Protein AF-A0A4Z0NPC7-F1 (afdb_monomer)

Mean predicted aligned error: 9.94 Å

Radius of gyration: 19.17 Å; Cα contacts (8 Å, |Δi|>4): 722; chains: 1; bounding box: 45×28×61 Å

Organism: NCBI:txid1141884

Solvent-accessible surface area (backbone atoms only — not comparable to full-atom values): 5154 Å² total; per-residue (Å²): 119,69,70,64,55,51,52,52,49,54,50,50,54,52,50,65,70,60,50,50,61,66,74,42,64,29,72,27,58,78,53,28,55,12,30,38,36,62,47,20,3,31,14,10,53,54,2,29,13,4,46,15,51,36,17,2,34,12,13,50,52,3,31,15,5,33,24,52,36,16,2,33,17,11,53,55,3,29,17,2,36,23,53,43,9,3,36,15,12,46,55,4,30,12,2,33,12,48,55,10,6,33,15,11,49,54,2,28,16,6,52,13,80,29,43,22,2,33,15,10,50,52,3,30,16,4,39,10,56,67,20,10,46,31,14,69,89,26,50,67,21,53,67,101

Structure (mmCIF, N/CA/C/O backbone):
data_AF-A0A4Z0NPC7-F1
#
_entry.id   AF-A0A4Z0NPC7-F1
#
loop_
_atom_site.group_PDB
_atom_site.id
_atom_site.type_symbol
_atom_site.label_atom_id
_atom_site.label_alt_id
_atom_site.label_comp_id
_atom_site.label_asym_id
_atom_site.label_entity_id
_atom_site.label_seq_id
_atom_site.pdbx_PDB_ins_code
_atom_site.Cartn_x
_atom_site.Cartn_y
_atom_site.Cartn_z
_atom_site.occupancy
_atom_site.B_iso_or_equiv
_atom_site.auth_seq_id
_atom_site.auth_comp_id
_atom_site.auth_asym_id
_atom_site.auth_atom_id
_atom_site.pdbx_PDB_model_num
ATOM 1 N N . MET A 1 1 ? -38.397 5.501 44.705 1.00 58.38 1 MET A N 1
ATOM 2 C CA . MET A 1 1 ? -38.354 5.822 43.257 1.00 58.38 1 MET A CA 1
ATOM 3 C C . MET A 1 1 ? -36.934 5.959 42.688 1.00 58.38 1 MET A C 1
ATOM 5 O O . MET A 1 1 ? -36.754 5.625 41.529 1.00 58.38 1 MET A O 1
ATOM 9 N N . LEU A 1 2 ? -35.914 6.311 43.487 1.00 58.34 2 LEU A N 1
ATOM 10 C CA . LEU A 1 2 ? -34.525 6.545 43.037 1.00 58.34 2 LEU A CA 1
ATOM 11 C C . LEU A 1 2 ? -33.820 5.365 42.323 1.00 58.34 2 LEU A C 1
ATOM 13 O O . LEU A 1 2 ? -33.052 5.569 41.389 1.00 58.34 2 LEU A O 1
ATOM 17 N N . LYS A 1 3 ? -34.087 4.117 42.739 1.00 56.38 3 LYS A N 1
ATOM 18 C CA . LYS A 1 3 ? -33.385 2.924 42.219 1.00 56.38 3 LYS A CA 1
ATOM 19 C C . LYS A 1 3 ? -33.689 2.637 40.742 1.00 56.38 3 LYS A C 1
ATOM 21 O O . LYS A 1 3 ? -32.810 2.188 40.020 1.00 56.38 3 LYS A O 1
ATOM 26 N N . LYS A 1 4 ? -34.913 2.928 40.282 1.00 55.56 4 LYS A N 1
ATOM 27 C CA . LYS A 1 4 ? -35.324 2.718 38.881 1.00 55.56 4 LYS A CA 1
ATOM 28 C C . LYS A 1 4 ? -34.661 3.734 37.946 1.00 55.56 4 LYS A C 1
ATOM 30 O O . LYS A 1 4 ? -34.231 3.372 36.858 1.00 55.56 4 LYS A O 1
ATOM 35 N N . THR A 1 5 ? -34.509 4.975 38.408 1.00 64.94 5 THR A N 1
ATOM 36 C CA . THR A 1 5 ? -33.818 6.043 37.676 1.00 64.94 5 THR A CA 1
ATOM 37 C C . THR A 1 5 ? -32.326 5.755 37.548 1.00 64.94 5 THR A C 1
ATOM 39 O O . THR A 1 5 ? -31.756 5.928 36.478 1.00 64.94 5 THR A O 1
ATOM 42 N N . LEU A 1 6 ? -31.700 5.244 38.612 1.00 64.19 6 LEU A N 1
ATOM 43 C CA . LEU A 1 6 ? -30.277 4.907 38.601 1.00 64.19 6 LEU A CA 1
ATOM 44 C C . LEU A 1 6 ? -29.966 3.763 37.620 1.00 64.19 6 LEU A C 1
ATOM 46 O O . LEU A 1 6 ? -28.997 3.845 36.876 1.00 64.19 6 LEU A O 1
ATOM 50 N N . VAL A 1 7 ? -30.830 2.743 37.549 1.00 68.00 7 VAL A N 1
ATOM 51 C CA . VAL A 1 7 ? -30.702 1.649 36.567 1.00 68.00 7 VAL A CA 1
ATOM 52 C C . VAL A 1 7 ? -30.888 2.156 35.135 1.00 68.00 7 VAL A C 1
ATOM 54 O O . VAL A 1 7 ? -30.126 1.765 34.258 1.00 68.00 7 VAL A O 1
ATOM 57 N N . ALA A 1 8 ? -31.839 3.062 34.894 1.00 61.03 8 ALA A N 1
ATOM 58 C CA . ALA A 1 8 ? -32.041 3.652 33.570 1.00 61.03 8 ALA A CA 1
ATOM 59 C C . ALA A 1 8 ? -30.838 4.497 33.113 1.00 61.03 8 ALA A C 1
ATOM 61 O O . ALA A 1 8 ? -30.447 4.425 31.952 1.00 61.03 8 ALA A O 1
ATOM 62 N N . ILE A 1 9 ? -30.212 5.251 34.023 1.00 60.34 9 ILE A N 1
ATOM 63 C CA . ILE A 1 9 ? -29.017 6.053 33.720 1.00 60.34 9 ILE A CA 1
ATOM 64 C C . ILE A 1 9 ? -27.810 5.150 33.452 1.00 60.34 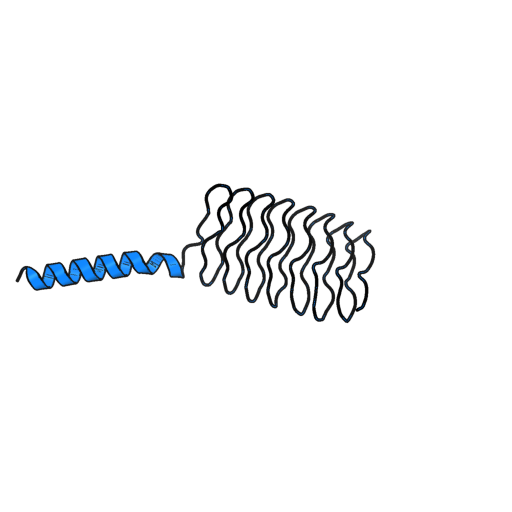9 ILE A C 1
ATOM 66 O O . ILE A 1 9 ? -27.110 5.350 32.464 1.00 60.34 9 ILE A O 1
ATOM 70 N N . VAL A 1 10 ? -27.584 4.127 34.280 1.00 62.81 10 VAL A N 1
ATOM 71 C CA . VAL A 1 10 ? -26.486 3.169 34.071 1.00 62.81 10 VAL A CA 1
ATOM 72 C C . VAL A 1 10 ? -26.676 2.400 32.761 1.00 62.81 10 VAL A C 1
ATOM 74 O O . VAL A 1 10 ? -25.715 2.224 32.018 1.00 62.81 10 VAL A O 1
ATOM 77 N N . ALA A 1 11 ? -27.910 2.012 32.425 1.00 56.56 11 ALA A N 1
ATOM 78 C CA . ALA A 1 11 ? -28.222 1.364 31.153 1.00 56.56 11 ALA A CA 1
ATOM 79 C C . ALA A 1 11 ? -28.016 2.302 29.954 1.00 56.56 11 ALA A C 1
ATOM 81 O O . ALA A 1 11 ? -27.464 1.878 28.943 1.00 56.56 11 ALA A O 1
ATOM 82 N N . ALA A 1 12 ? -28.400 3.577 30.072 1.00 52.28 12 ALA A N 1
ATOM 83 C CA . ALA A 1 12 ? -28.177 4.571 29.027 1.00 52.28 12 ALA A CA 1
ATOM 84 C C . ALA A 1 12 ? -26.680 4.810 28.793 1.00 52.28 12 ALA A C 1
ATOM 86 O O . ALA A 1 12 ? -26.246 4.743 27.651 1.00 52.28 12 ALA A O 1
ATOM 87 N N . VAL A 1 13 ? -25.888 4.993 29.858 1.00 55.47 13 VAL A N 1
ATOM 88 C CA . VAL A 1 13 ? -24.424 5.164 29.783 1.00 55.47 13 VAL A CA 1
ATOM 89 C C . VAL A 1 13 ? -23.741 3.919 29.209 1.00 55.47 13 VAL A C 1
ATOM 91 O O . VAL A 1 13 ? -22.828 4.042 28.395 1.00 55.47 13 VAL A O 1
ATOM 94 N N . ALA A 1 14 ? -24.201 2.719 29.571 1.00 51.62 14 ALA A N 1
ATOM 95 C CA . ALA A 1 14 ? -23.694 1.477 28.994 1.00 51.62 14 ALA A CA 1
ATOM 96 C C . ALA A 1 14 ? -24.009 1.366 27.490 1.00 51.62 14 ALA A C 1
ATOM 98 O O . ALA A 1 14 ? -23.149 0.940 26.717 1.00 51.62 14 ALA A O 1
ATOM 99 N N . LEU A 1 15 ? -25.200 1.800 27.053 1.00 52.34 15 LEU A N 1
ATOM 100 C CA . LEU A 1 15 ? -25.573 1.809 25.636 1.00 52.34 15 LEU A CA 1
ATOM 101 C C . LEU A 1 15 ? -24.751 2.824 24.824 1.00 52.34 15 LEU A C 1
ATOM 103 O O . LEU A 1 15 ? -24.290 2.491 23.732 1.00 52.34 15 LEU A O 1
ATOM 107 N N . THR A 1 16 ? -24.518 4.037 25.340 1.00 52.75 16 THR A N 1
ATOM 108 C CA . THR A 1 16 ? -23.692 5.045 24.646 1.00 52.75 16 THR A CA 1
ATOM 109 C C . THR A 1 16 ? -22.203 4.714 24.652 1.00 52.75 16 THR A C 1
ATOM 111 O O . THR A 1 16 ? -21.507 5.126 23.729 1.00 52.75 16 THR A O 1
ATOM 114 N N . ALA A 1 17 ? -21.705 3.960 25.635 1.00 48.81 17 ALA A N 1
ATOM 115 C CA . ALA A 1 17 ? -20.313 3.504 25.666 1.00 48.81 17 ALA A CA 1
ATOM 116 C C . ALA A 1 17 ? -20.039 2.328 24.707 1.00 48.81 17 ALA A C 1
ATOM 118 O O . ALA A 1 17 ? -18.921 2.196 24.210 1.00 48.81 17 ALA A O 1
ATOM 119 N N . ALA A 1 18 ? -21.045 1.496 24.415 1.00 45.09 18 ALA A N 1
ATOM 120 C CA . ALA A 1 18 ? -20.929 0.374 23.477 1.00 45.09 18 ALA A CA 1
ATOM 121 C C . ALA A 1 18 ? -21.192 0.770 22.008 1.00 45.09 18 ALA A C 1
ATO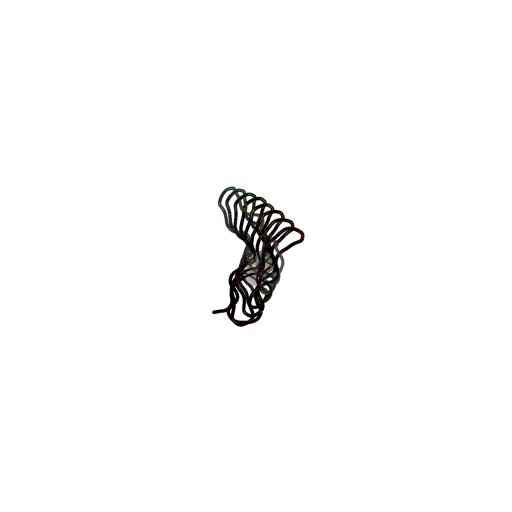M 123 O O . ALA A 1 18 ? -20.710 0.123 21.082 1.00 45.09 18 ALA A O 1
ATOM 124 N N . ALA A 1 19 ? -21.931 1.853 21.763 1.00 46.12 19 ALA A N 1
ATOM 125 C CA . ALA A 1 19 ? -22.293 2.293 20.415 1.00 46.12 19 ALA A CA 1
ATOM 126 C C . ALA A 1 19 ? -21.144 2.788 19.494 1.00 46.12 19 ALA A C 1
ATOM 128 O O . ALA A 1 19 ? -21.275 2.612 18.278 1.00 46.12 19 ALA A O 1
ATOM 129 N N . PRO A 1 20 ? -20.018 3.380 19.959 1.00 48.69 20 PRO A N 1
ATOM 130 C CA . PRO A 1 20 ? -19.046 3.979 19.037 1.00 48.69 20 PRO A CA 1
ATOM 131 C C . PRO A 1 20 ? -18.333 2.940 18.168 1.00 48.69 20 PRO A C 1
ATOM 133 O O . PRO A 1 20 ? -17.949 3.229 17.040 1.00 48.69 20 PRO A O 1
ATOM 136 N N . GLN A 1 21 ? -18.185 1.712 18.664 1.00 48.31 21 GLN A N 1
ATOM 137 C CA . GLN A 1 21 ? -17.381 0.659 18.033 1.00 48.31 21 GLN A CA 1
ATOM 138 C C . GLN A 1 21 ? -17.999 0.140 16.727 1.00 48.31 21 GLN A C 1
ATOM 140 O O . GLN A 1 21 ? -17.304 -0.447 15.902 1.00 48.31 21 GLN A O 1
ATOM 145 N N . ALA A 1 22 ? -19.301 0.363 16.527 1.00 41.28 22 ALA A N 1
ATOM 146 C CA . ALA A 1 22 ? -20.014 -0.076 15.334 1.00 41.28 22 ALA A CA 1
ATOM 147 C C . ALA A 1 22 ? -19.904 0.915 14.156 1.00 41.28 22 ALA A C 1
ATOM 149 O O . ALA A 1 22 ? -20.128 0.514 13.014 1.00 41.28 22 ALA A O 1
ATOM 150 N N . PHE A 1 23 ? -19.542 2.182 14.407 1.00 46.53 23 PHE A N 1
ATOM 151 C CA . PHE A 1 23 ? -19.535 3.250 13.391 1.00 46.53 23 PHE A CA 1
ATOM 152 C C . PHE A 1 23 ? -18.273 4.127 13.362 1.00 46.53 23 PHE A C 1
ATOM 154 O O . PHE A 1 23 ? -18.083 4.877 12.404 1.00 46.53 23 PHE A O 1
ATOM 161 N N . ALA A 1 24 ? -17.402 4.067 14.371 1.00 42.97 24 ALA A N 1
ATOM 162 C CA . ALA A 1 24 ? -16.246 4.950 14.451 1.00 42.97 24 ALA A CA 1
ATOM 163 C C . ALA A 1 24 ? -15.064 4.427 13.620 1.00 42.97 24 ALA A C 1
ATOM 165 O O . ALA A 1 24 ? -14.383 3.475 13.999 1.00 42.97 24 ALA A O 1
ATOM 166 N N . GLN A 1 25 ? -14.754 5.129 12.526 1.00 53.72 25 GLN A N 1
ATOM 167 C CA . GLN A 1 25 ? -13.426 5.114 11.909 1.00 53.72 25 GLN A CA 1
ATOM 168 C C . GLN A 1 25 ? -12.397 5.633 12.926 1.00 53.72 25 GLN A C 1
ATOM 170 O O . GLN A 1 25 ? -12.105 6.825 12.984 1.00 53.72 25 GLN A O 1
ATOM 175 N N . GLY A 1 26 ? -11.861 4.747 13.764 1.00 57.66 26 GLY A N 1
ATOM 176 C CA . GLY A 1 26 ? -10.826 5.109 14.730 1.00 57.66 26 GLY A CA 1
ATOM 177 C C . GLY A 1 26 ? -9.534 5.502 14.011 1.00 57.66 26 GLY A C 1
ATOM 178 O O . GLY A 1 26 ? -8.991 4.691 13.259 1.00 57.66 26 GLY A O 1
ATOM 179 N N . ILE A 1 27 ? -9.054 6.729 14.231 1.00 66.75 27 ILE A N 1
ATOM 180 C CA . ILE A 1 27 ? -7.711 7.170 13.832 1.00 66.75 27 ILE A CA 1
ATOM 181 C C . ILE A 1 27 ? -6.759 6.827 14.975 1.00 66.75 27 ILE A C 1
ATOM 183 O O . ILE A 1 27 ? -6.968 7.260 16.107 1.00 66.75 27 ILE A O 1
ATOM 187 N N . ALA A 1 28 ? -5.724 6.047 14.687 1.00 69.88 28 ALA A N 1
ATOM 188 C CA . ALA A 1 28 ? -4.750 5.650 15.690 1.00 69.88 28 ALA A CA 1
ATOM 189 C C . ALA A 1 28 ? -3.627 6.688 15.861 1.00 69.88 28 ALA A C 1
ATOM 191 O O . ALA A 1 28 ? -3.251 7.386 14.916 1.00 69.88 28 ALA A O 1
ATOM 192 N N . GLY A 1 29 ? -3.050 6.754 17.065 1.00 63.72 29 GLY A N 1
ATOM 193 C CA . GLY A 1 29 ? -1.803 7.485 17.318 1.00 63.72 29 GLY A CA 1
ATOM 194 C C . GLY A 1 29 ? -0.612 6.883 16.556 1.00 63.72 29 GLY A C 1
ATOM 195 O O . GLY A 1 29 ? -0.735 5.827 15.940 1.00 63.72 29 GLY A O 1
ATOM 196 N N . GLY A 1 30 ? 0.552 7.544 16.581 1.00 71.94 30 GLY A N 1
ATOM 197 C CA . GLY A 1 30 ? 1.764 7.074 15.886 1.00 71.94 30 GLY A CA 1
ATOM 198 C C . GLY A 1 30 ? 2.080 5.596 16.164 1.00 71.94 30 GLY A C 1
ATOM 199 O O . GLY A 1 30 ? 2.042 5.157 17.308 1.00 71.94 30 GLY A O 1
ATOM 200 N N . GLY A 1 31 ? 2.328 4.819 15.108 1.00 76.25 31 GLY A N 1
ATOM 201 C CA . GLY A 1 31 ? 2.528 3.365 15.146 1.00 76.25 31 GLY A CA 1
ATOM 202 C C . GLY A 1 31 ? 1.261 2.527 15.372 1.00 76.25 31 GLY A C 1
ATOM 203 O O . GLY A 1 31 ? 1.276 1.324 15.124 1.00 76.25 31 GLY A O 1
ATOM 204 N N . GLY A 1 32 ? 0.156 3.135 15.804 1.00 82.81 32 GLY A N 1
ATOM 205 C CA . GLY A 1 32 ? -1.074 2.437 16.162 1.00 82.81 32 GLY A CA 1
ATOM 206 C C . GLY A 1 32 ? -1.879 1.940 14.961 1.00 82.81 32 GLY A C 1
ATOM 207 O O . GLY A 1 32 ? -1.898 2.565 13.896 1.00 82.81 32 GLY A O 1
ATOM 208 N N . MET A 1 33 ? -2.580 0.821 15.159 1.00 85.38 33 MET A N 1
ATOM 209 C CA . MET A 1 33 ? -3.543 0.291 14.193 1.00 85.38 33 MET A CA 1
ATOM 210 C C . MET A 1 33 ? -4.892 1.008 14.285 1.00 85.38 33 MET A C 1
ATOM 212 O O . MET A 1 33 ? -5.366 1.293 15.385 1.00 85.38 33 MET A O 1
ATOM 216 N N . GLY A 1 34 ? -5.514 1.275 13.134 1.00 84.44 34 GLY A N 1
ATOM 217 C CA . GLY A 1 34 ? -6.867 1.834 13.064 1.00 84.44 34 GLY A CA 1
ATOM 218 C C . GLY A 1 34 ? -7.920 0.927 13.717 1.00 84.44 34 GLY A C 1
ATOM 219 O O . GLY A 1 34 ? -7.741 -0.285 13.807 1.00 84.44 34 GLY A O 1
ATOM 220 N N . GLY A 1 35 ? -9.037 1.509 14.162 1.00 81.31 35 GLY A N 1
ATOM 221 C CA . GLY A 1 35 ? -10.145 0.748 14.766 1.00 81.31 35 GLY A CA 1
ATOM 222 C C . GLY A 1 35 ? -10.852 -0.190 13.774 1.00 81.31 35 GLY A C 1
ATOM 223 O O . GLY A 1 35 ? -10.778 0.024 12.569 1.00 81.31 35 GLY A O 1
ATOM 224 N N . GLY A 1 36 ? -11.535 -1.230 14.259 1.00 79.00 36 GLY A N 1
ATOM 225 C CA . GLY A 1 36 ? -12.318 -2.147 13.415 1.00 79.00 36 GLY A CA 1
ATOM 226 C C . GLY A 1 36 ? -13.752 -1.672 13.129 1.00 79.00 36 GLY A C 1
ATOM 227 O O . GLY A 1 36 ? -14.087 -0.516 13.365 1.00 79.00 36 GLY A O 1
ATOM 228 N N . GLY A 1 37 ? -14.606 -2.576 12.633 1.00 77.56 37 GLY A N 1
ATOM 229 C CA . GLY A 1 37 ? -16.034 -2.328 12.381 1.00 77.56 37 GLY A CA 1
ATOM 230 C C . GLY A 1 37 ? -16.495 -2.842 11.012 1.00 77.56 37 GLY A C 1
ATOM 231 O O . GLY A 1 37 ? -15.903 -3.759 10.445 1.00 77.56 37 GLY A O 1
ATOM 232 N N . HIS A 1 38 ? -17.548 -2.250 10.441 1.00 80.44 38 HIS A N 1
ATOM 233 C CA . HIS A 1 38 ? -17.912 -2.512 9.035 1.00 80.44 38 HIS A CA 1
ATOM 234 C C . HIS A 1 38 ? -16.909 -1.875 8.053 1.00 80.44 38 HIS A C 1
ATOM 236 O O . HIS A 1 38 ? -16.639 -2.421 6.979 1.00 80.44 38 HIS A O 1
ATOM 242 N N . TYR A 1 39 ? -16.316 -0.749 8.458 1.00 84.94 39 TYR A N 1
ATOM 243 C CA . TYR A 1 39 ? -15.252 -0.039 7.756 1.00 84.94 39 TYR A CA 1
ATOM 244 C C . TYR A 1 39 ? -14.060 0.106 8.694 1.00 84.94 39 TYR A C 1
ATOM 246 O O . TYR A 1 39 ? -14.221 0.578 9.817 1.00 84.94 39 TYR A O 1
ATOM 254 N N . GLY A 1 40 ? -12.873 -0.277 8.236 1.00 86.62 40 GLY A N 1
ATOM 255 C CA . GLY A 1 40 ? -11.671 -0.179 9.047 1.00 86.62 40 GLY A CA 1
ATOM 256 C C . GLY A 1 40 ? -11.218 1.271 9.177 1.00 86.62 40 GLY A C 1
ATOM 257 O O . GLY A 1 40 ? -11.291 2.067 8.237 1.00 86.62 40 GLY A O 1
ATOM 258 N N . GLY A 1 41 ? -10.734 1.608 10.361 1.00 89.00 41 GLY A N 1
ATOM 259 C CA . GLY A 1 41 ? -10.169 2.899 10.709 1.00 89.00 41 GLY A CA 1
ATOM 260 C C . GLY A 1 41 ? -8.787 3.139 10.104 1.00 89.00 41 GLY A C 1
ATOM 261 O O . GLY A 1 41 ? -8.195 2.278 9.441 1.00 89.00 41 GLY A O 1
ATOM 262 N N . TYR A 1 42 ? -8.263 4.335 10.355 1.00 90.81 42 TYR A N 1
ATOM 263 C CA . TYR A 1 42 ? -6.986 4.795 9.821 1.00 90.81 42 TYR A CA 1
ATOM 264 C C . TYR A 1 42 ? -5.852 4.530 10.814 1.00 90.81 42 TYR A C 1
ATOM 266 O O . TYR A 1 42 ? -5.948 4.895 11.986 1.00 90.81 42 TYR A O 1
ATOM 274 N N . GLY A 1 43 ? -4.760 3.933 10.343 1.00 88.56 43 GLY A N 1
ATOM 275 C CA . GLY A 1 43 ? -3.533 3.803 11.123 1.00 88.56 43 GLY A CA 1
ATOM 276 C C . GLY A 1 43 ? -2.823 5.143 11.304 1.00 88.56 43 GLY A C 1
ATOM 277 O O . GLY A 1 43 ? -2.872 6.011 10.427 1.00 88.56 43 GLY A O 1
ATOM 278 N N . GLY A 1 44 ? -2.114 5.297 12.420 1.00 88.06 44 GLY A N 1
ATOM 279 C CA . GLY A 1 44 ? -1.184 6.410 12.606 1.00 88.06 44 GLY A CA 1
ATOM 280 C C . GLY A 1 44 ? 0.072 6.236 11.749 1.00 88.06 44 GLY A C 1
ATOM 281 O O . GLY A 1 44 ? 0.234 5.231 11.061 1.00 88.06 44 GLY A O 1
ATOM 282 N N . GLN A 1 45 ? 1.005 7.192 11.770 1.00 90.50 45 GLN A N 1
ATOM 283 C CA . GLN A 1 45 ? 2.273 7.065 11.029 1.00 90.50 45 GLN A CA 1
ATOM 284 C C . GLN A 1 45 ? 2.999 5.755 11.383 1.00 90.50 45 GLN A C 1
ATOM 286 O O . GLN A 1 45 ? 3.204 5.469 12.555 1.00 90.50 45 GLN A O 1
ATOM 291 N N . GLY A 1 46 ? 3.364 4.954 10.380 1.00 88.06 46 GLY A N 1
ATOM 292 C CA . GLY A 1 46 ? 3.931 3.606 10.534 1.00 88.06 46 GLY A CA 1
ATOM 293 C C . GLY A 1 46 ? 2.926 2.519 10.939 1.00 88.06 46 GLY A C 1
ATOM 294 O O . GLY A 1 46 ? 3.230 1.336 10.824 1.00 88.06 46 GLY A O 1
ATOM 295 N N . GLY A 1 47 ? 1.726 2.902 11.372 1.00 90.69 47 GLY A N 1
ATOM 296 C CA . GLY A 1 47 ? 0.678 2.018 11.862 1.00 90.69 47 GLY A CA 1
ATOM 297 C C . GLY A 1 47 ? -0.242 1.475 10.768 1.00 90.69 47 GLY A C 1
ATOM 298 O O . GLY A 1 47 ? -0.468 2.106 9.729 1.00 90.69 47 GLY A O 1
ATOM 299 N N . GLY A 1 48 ? -0.773 0.277 11.009 1.00 92.56 48 GLY A N 1
ATOM 300 C CA . GLY A 1 48 ? -1.658 -0.424 10.079 1.00 92.56 48 GLY A CA 1
ATOM 301 C C . GLY A 1 48 ? -3.085 0.132 10.038 1.00 92.56 48 GLY A C 1
ATOM 302 O O . GLY A 1 48 ? -3.556 0.752 10.986 1.00 92.56 48 GLY A O 1
ATOM 303 N N . GLY A 1 49 ? -3.805 -0.098 8.943 1.00 92.50 49 GLY A N 1
ATOM 304 C CA . GLY A 1 49 ? -5.253 0.129 8.908 1.00 92.50 49 GLY A CA 1
ATOM 305 C C . GLY A 1 49 ? -5.999 -0.879 9.785 1.00 92.50 49 GLY A C 1
ATOM 306 O O . GLY A 1 49 ? -5.483 -1.962 10.047 1.00 92.50 49 GLY A O 1
ATOM 307 N N . GLY A 1 50 ? -7.209 -0.535 10.225 1.00 92.25 50 GLY A N 1
ATOM 308 C CA . GLY A 1 50 ? -8.028 -1.444 11.035 1.00 92.25 50 GLY A CA 1
ATOM 309 C C . GLY A 1 50 ? -8.669 -2.581 10.239 1.00 92.25 50 GLY A C 1
ATOM 310 O O . GLY A 1 50 ? -8.954 -2.423 9.049 1.00 92.25 50 GLY A O 1
ATOM 311 N N . ASP A 1 51 ? -8.928 -3.711 10.893 1.00 92.25 51 ASP A N 1
ATOM 312 C CA . ASP A 1 51 ? 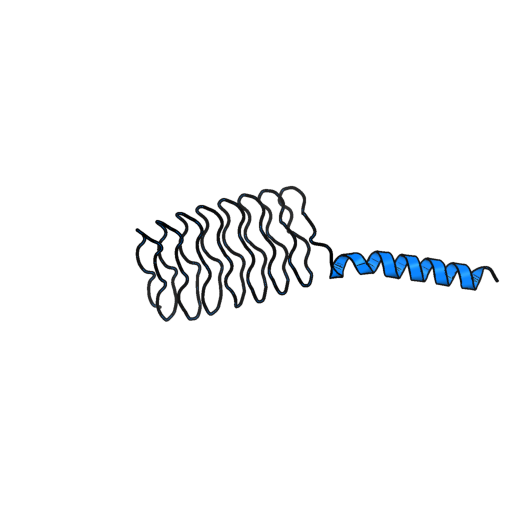-9.579 -4.870 10.274 1.0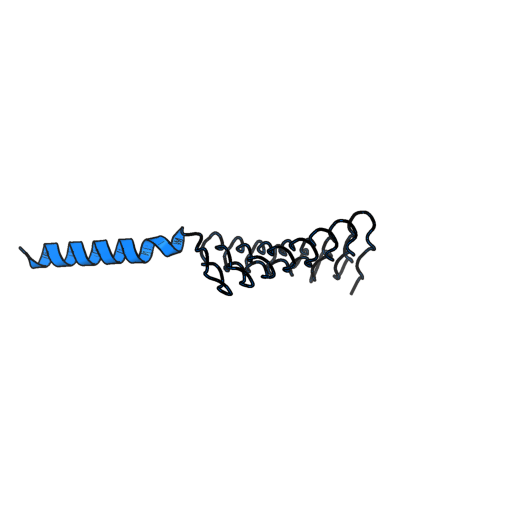0 92.25 51 ASP A CA 1
ATOM 313 C C . ASP A 1 51 ? -11.111 -4.722 10.266 1.00 92.25 51 ASP A C 1
ATOM 315 O O . ASP A 1 51 ? -11.724 -4.359 11.271 1.00 92.25 51 ASP A O 1
ATOM 319 N N . ALA A 1 52 ? -11.743 -4.994 9.125 1.00 89.56 52 ALA A N 1
ATOM 320 C CA . ALA A 1 52 ? -13.178 -4.786 8.912 1.00 89.56 52 ALA A CA 1
ATOM 321 C C . ALA A 1 52 ? -13.655 -5.460 7.621 1.00 89.56 52 ALA A C 1
ATOM 323 O O . ALA A 1 52 ? -12.847 -5.922 6.828 1.00 89.56 52 ALA A O 1
ATOM 324 N N . TRP A 1 53 ? -14.958 -5.455 7.324 1.00 89.19 53 TRP A N 1
ATOM 325 C CA . TRP A 1 53 ? -15.449 -5.950 6.026 1.00 89.19 53 TRP A CA 1
ATOM 326 C C . TRP A 1 53 ? -14.788 -5.227 4.837 1.00 89.19 53 TRP A C 1
ATOM 328 O O . TRP A 1 53 ? -14.337 -5.866 3.881 1.00 89.19 53 TRP A O 1
ATOM 338 N N . LYS A 1 54 ? -14.664 -3.897 4.931 1.00 88.81 54 LYS A N 1
ATOM 339 C CA . LYS A 1 54 ? -13.746 -3.095 4.110 1.00 88.81 54 LYS A CA 1
ATOM 340 C C . LYS A 1 54 ? -12.567 -2.670 4.975 1.00 88.81 54 LYS A C 1
ATOM 342 O O . LYS A 1 54 ? -12.739 -1.813 5.841 1.00 88.81 54 LYS A O 1
ATOM 347 N N . GLY A 1 55 ? -11.399 -3.263 4.744 1.00 91.31 55 GLY A N 1
ATOM 348 C CA . GLY A 1 55 ? -10.197 -3.003 5.528 1.00 91.31 55 GLY A CA 1
ATOM 349 C C . GLY A 1 55 ? -9.814 -1.521 5.531 1.00 91.31 55 GLY A C 1
ATOM 350 O O . GLY A 1 55 ? -10.027 -0.788 4.562 1.00 91.31 55 GLY A O 1
ATOM 351 N N . GLY A 1 56 ? -9.249 -1.076 6.644 1.00 92.94 56 GLY A N 1
ATOM 352 C CA . GLY A 1 56 ? -8.890 0.315 6.879 1.00 92.94 56 GLY A CA 1
ATOM 353 C C . GLY A 1 56 ? -7.631 0.752 6.141 1.00 92.94 56 GLY A C 1
ATOM 354 O O . GLY A 1 56 ? -6.900 -0.055 5.560 1.00 92.94 56 GLY A O 1
ATOM 355 N N . ARG A 1 57 ? -7.339 2.053 6.177 1.00 94.00 57 ARG A N 1
ATOM 356 C CA . ARG A 1 57 ? -6.144 2.610 5.533 1.00 94.00 57 ARG A CA 1
ATOM 357 C C . ARG A 1 57 ? -4.979 2.711 6.522 1.00 94.00 57 ARG A C 1
ATOM 359 O O . ARG A 1 57 ? -5.145 3.267 7.600 1.00 94.00 57 ARG A O 1
ATOM 366 N N . GLY A 1 58 ? -3.797 2.229 6.150 1.00 92.44 58 GLY A N 1
ATOM 367 C CA . GLY A 1 58 ? -2.577 2.427 6.941 1.00 92.44 58 GLY A CA 1
ATOM 368 C C . GLY A 1 58 ? -2.101 3.881 6.925 1.00 92.44 58 GLY A C 1
ATOM 369 O O . GLY A 1 58 ? -2.322 4.608 5.953 1.00 92.44 58 GLY A O 1
ATOM 370 N N . GLY A 1 59 ? -1.413 4.315 7.978 1.00 91.81 59 GLY A N 1
ATOM 371 C CA . GLY A 1 59 ? -0.715 5.601 7.947 1.00 91.81 59 GLY A CA 1
ATOM 372 C C . GLY A 1 59 ? 0.536 5.536 7.068 1.00 91.81 59 GLY A C 1
ATOM 373 O O . GLY A 1 59 ? 0.869 4.491 6.513 1.00 91.81 59 GLY A O 1
ATOM 374 N N . LYS A 1 60 ? 1.264 6.648 6.901 1.00 92.69 60 LYS A N 1
ATOM 375 C CA . LYS A 1 60 ? 2.498 6.683 6.082 1.00 92.69 60 LYS A CA 1
ATOM 376 C C . LYS A 1 60 ? 3.474 5.577 6.518 1.00 92.69 60 LYS A C 1
ATOM 378 O O . LYS A 1 60 ? 3.814 5.508 7.691 1.00 92.69 60 LYS A O 1
ATOM 383 N N . GLY A 1 61 ? 3.907 4.729 5.586 1.00 90.38 61 GLY A N 1
ATOM 384 C CA . GLY A 1 61 ? 4.739 3.541 5.821 1.00 90.38 61 GLY A CA 1
ATOM 385 C C . GLY A 1 61 ? 3.987 2.308 6.343 1.00 90.38 61 GLY A C 1
ATOM 386 O O . GLY A 1 61 ? 4.533 1.211 6.320 1.00 90.38 61 GLY A O 1
ATOM 387 N N . GLY A 1 62 ? 2.738 2.463 6.777 1.00 93.12 62 GLY A N 1
ATOM 388 C CA . GLY A 1 62 ? 1.904 1.407 7.339 1.00 93.12 62 GLY A CA 1
ATOM 389 C C . GLY A 1 62 ? 1.089 0.646 6.293 1.00 93.12 62 GLY A C 1
ATOM 390 O O . GLY A 1 62 ? 0.671 1.190 5.264 1.00 93.12 62 GLY A O 1
ATOM 391 N N . LYS A 1 63 ? 0.842 -0.637 6.574 1.00 94.62 63 LYS A N 1
ATOM 392 C CA . LYS A 1 63 ? 0.041 -1.530 5.727 1.00 94.62 63 LYS A CA 1
ATOM 393 C C . LYS A 1 63 ? -1.458 -1.220 5.852 1.00 94.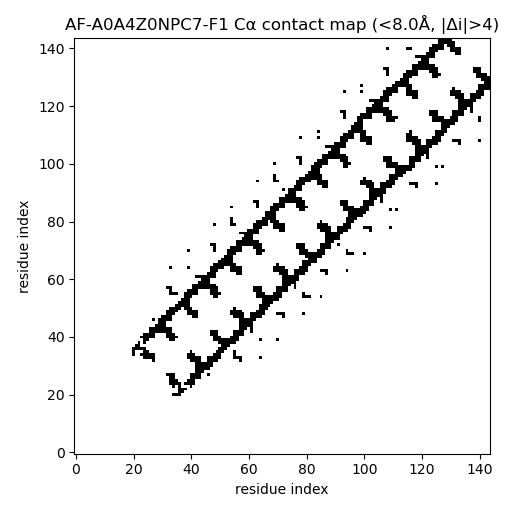62 63 LYS A C 1
ATOM 395 O O . LYS A 1 63 ? -1.919 -0.800 6.908 1.00 94.62 63 LYS A O 1
ATOM 400 N N . GLY A 1 64 ? -2.237 -1.454 4.800 1.00 94.50 64 GLY A N 1
ATOM 401 C CA . GLY A 1 64 ? -3.700 -1.466 4.906 1.00 94.50 64 GLY A CA 1
ATOM 402 C C . GLY A 1 64 ? -4.213 -2.557 5.855 1.00 94.50 64 GLY A C 1
ATOM 403 O O . GLY A 1 64 ? -3.538 -3.564 6.073 1.00 94.50 64 GLY A O 1
ATOM 404 N N . GLY A 1 65 ? -5.409 -2.353 6.402 1.00 94.38 65 GLY A N 1
ATOM 405 C CA . GLY A 1 65 ? -6.081 -3.325 7.266 1.00 94.38 65 GLY A CA 1
ATOM 406 C C . GLY A 1 65 ? -6.654 -4.509 6.492 1.00 94.38 65 GLY A C 1
ATOM 407 O O . GLY A 1 65 ? -6.755 -4.479 5.264 1.00 94.38 65 GLY A O 1
ATOM 408 N N . SER A 1 66 ? -7.031 -5.565 7.195 1.00 93.38 66 SER A N 1
ATOM 409 C CA . SER A 1 66 ? -7.567 -6.789 6.603 1.00 93.38 66 SER A CA 1
ATOM 410 C C . SER A 1 66 ? -9.089 -6.741 6.470 1.00 93.38 66 SER A C 1
ATOM 412 O O . SER A 1 66 ? -9.765 -6.017 7.199 1.00 93.38 66 SER A O 1
ATOM 414 N N . GLY A 1 67 ? -9.646 -7.502 5.530 1.00 90.69 67 GLY A N 1
ATOM 415 C CA . GLY A 1 67 ? -11.090 -7.540 5.320 1.00 90.69 67 GLY A CA 1
ATOM 416 C C . GLY A 1 67 ? -11.553 -8.425 4.184 1.00 90.69 67 GLY A C 1
ATOM 417 O O . GLY A 1 67 ? -10.754 -9.107 3.557 1.00 90.69 67 GLY A O 1
ATOM 418 N N . TYR A 1 68 ? -12.844 -8.390 3.858 1.00 92.19 68 TYR A N 1
ATOM 419 C CA . TYR A 1 68 ? -13.306 -9.002 2.611 1.00 92.19 68 TYR A CA 1
ATOM 420 C C . TYR A 1 68 ? -12.766 -8.207 1.420 1.00 92.19 68 TYR A C 1
ATOM 422 O O . TYR A 1 68 ? -12.175 -8.785 0.513 1.00 92.19 68 TYR A O 1
ATOM 430 N N . TYR A 1 69 ? -12.844 -6.875 1.487 1.00 90.25 69 TYR A N 1
ATOM 431 C CA . TYR A 1 69 ? -12.112 -5.967 0.607 1.00 90.25 69 TYR A CA 1
ATOM 432 C C . TYR A 1 69 ? -10.898 -5.431 1.368 1.00 90.25 69 TYR A C 1
ATOM 434 O O . TYR A 1 69 ? -11.069 -4.601 2.259 1.00 90.25 69 TYR A O 1
ATOM 442 N N . GLY A 1 70 ? -9.692 -5.930 1.087 1.00 92.12 70 GLY A N 1
ATOM 443 C CA . GLY A 1 70 ? -8.482 -5.515 1.802 1.00 92.12 70 GLY A CA 1
ATOM 444 C C . GLY A 1 70 ? -8.281 -3.994 1.784 1.00 92.12 70 GLY A C 1
ATOM 445 O O . GLY A 1 70 ? -8.674 -3.302 0.845 1.00 92.12 70 GLY A O 1
ATOM 446 N N . GLY A 1 71 ? -7.669 -3.459 2.835 1.00 94.06 71 GLY A N 1
ATOM 447 C CA . GLY A 1 71 ? -7.482 -2.023 3.014 1.00 94.06 71 GLY A CA 1
ATOM 448 C C . GLY A 1 71 ? -6.366 -1.410 2.165 1.00 94.06 71 GLY A C 1
ATOM 449 O O . GLY A 1 71 ? -5.557 -2.106 1.548 1.00 94.06 71 GLY A O 1
ATOM 450 N N . ALA A 1 72 ? -6.281 -0.080 2.157 1.00 95.00 72 ALA A N 1
ATOM 451 C CA . ALA A 1 72 ? -5.236 0.649 1.435 1.00 95.00 72 ALA A CA 1
ATOM 452 C C . ALA A 1 72 ? -3.990 0.893 2.308 1.00 95.00 72 ALA A C 1
ATOM 454 O O . ALA A 1 72 ? -4.108 1.292 3.463 1.00 95.00 72 ALA A O 1
ATOM 455 N N . GLY A 1 73 ? -2.788 0.710 1.769 1.00 93.62 73 GLY A N 1
ATOM 456 C CA . GLY A 1 73 ? -1.549 1.134 2.424 1.00 93.62 73 GLY A CA 1
ATOM 457 C C . GLY A 1 73 ? -1.410 2.655 2.448 1.00 93.62 73 GLY A C 1
ATOM 458 O O . GLY A 1 73 ? -1.886 3.348 1.545 1.00 93.62 73 GLY A O 1
ATOM 459 N N . GLY A 1 74 ? -0.733 3.192 3.462 1.00 91.31 74 GLY A N 1
ATOM 460 C CA . GLY A 1 74 ? -0.278 4.583 3.414 1.00 91.31 74 GLY A CA 1
ATOM 461 C C . GLY A 1 74 ? 0.936 4.736 2.494 1.00 91.31 74 GLY A C 1
ATOM 462 O O . GLY A 1 74 ? 1.451 3.753 1.973 1.00 91.31 74 GLY A O 1
ATOM 463 N N . GLY A 1 75 ? 1.429 5.958 2.264 1.00 90.50 75 GLY A N 1
ATOM 464 C CA . GLY A 1 75 ? 2.585 6.179 1.374 1.00 90.50 75 GLY A CA 1
ATOM 465 C C . GLY A 1 75 ? 3.802 5.330 1.774 1.00 90.50 75 GLY A C 1
ATOM 466 O O . GLY A 1 75 ? 4.217 5.394 2.927 1.00 90.50 75 GLY A O 1
ATOM 467 N N . GLY A 1 76 ? 4.343 4.524 0.856 1.00 88.69 76 GLY A N 1
ATOM 468 C CA . GLY A 1 76 ? 5.394 3.525 1.113 1.00 88.69 76 GLY A CA 1
ATOM 469 C C . GLY A 1 76 ? 4.906 2.183 1.680 1.00 88.69 76 GLY A C 1
ATOM 470 O O . GLY A 1 76 ? 5.641 1.202 1.643 1.00 88.69 76 GLY A O 1
ATOM 471 N N .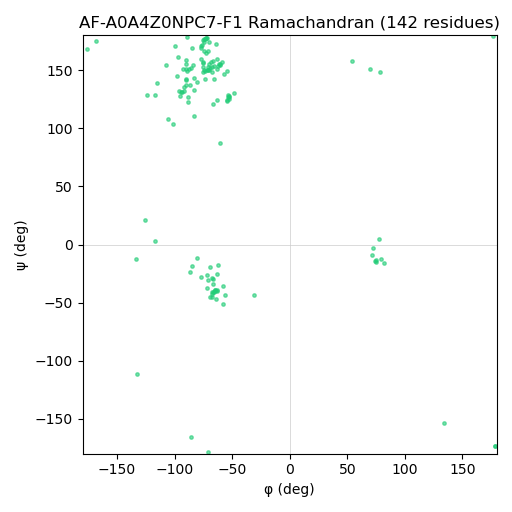 GLY A 1 77 ? 3.677 2.115 2.191 1.00 92.62 77 GLY A N 1
ATOM 472 C CA . GLY A 1 77 ? 3.091 0.934 2.818 1.00 92.62 77 GLY A CA 1
ATOM 473 C C . GLY A 1 77 ? 2.349 0.023 1.838 1.00 92.62 77 GLY A C 1
ATOM 474 O O . GLY A 1 77 ? 1.806 0.463 0.822 1.00 92.62 77 GLY A O 1
ATOM 475 N N . GLY A 1 78 ? 2.313 -1.273 2.150 1.00 94.94 78 GLY A N 1
ATOM 476 C CA . GLY A 1 78 ? 1.616 -2.276 1.340 1.00 94.94 78 GLY A CA 1
ATOM 477 C C . GLY A 1 78 ? 0.094 -2.265 1.517 1.00 94.94 78 GLY A C 1
ATOM 478 O O . GLY A 1 78 ? -0.431 -1.792 2.524 1.00 94.94 78 GLY A O 1
ATOM 479 N N . GLY A 1 79 ? -0.625 -2.831 0.552 1.00 94.19 79 GLY A N 1
ATOM 480 C CA . GLY A 1 79 ? -2.062 -3.059 0.673 1.00 94.19 79 GLY A CA 1
ATOM 481 C C . GLY A 1 79 ? -2.403 -4.083 1.758 1.00 94.19 79 GLY A C 1
ATOM 482 O O . GLY A 1 79 ? -1.609 -4.966 2.090 1.00 94.19 79 GLY A O 1
ATOM 483 N N . GLY A 1 80 ? -3.602 -3.957 2.311 1.00 93.50 80 GLY A N 1
ATOM 484 C CA . GLY A 1 80 ? -4.167 -4.881 3.286 1.00 93.50 80 GLY A CA 1
ATOM 485 C C . GLY A 1 80 ? -4.546 -6.236 2.697 1.00 93.50 80 GLY A C 1
ATOM 486 O O . GLY A 1 80 ? -4.578 -6.417 1.483 1.00 93.50 80 GLY A O 1
ATOM 487 N N . SER A 1 81 ? -4.807 -7.216 3.554 1.00 92.50 81 SER A N 1
ATOM 488 C CA . SER A 1 81 ? -5.157 -8.568 3.107 1.00 92.50 81 SER A CA 1
ATOM 489 C C . SER A 1 81 ? -6.672 -8.740 2.992 1.00 92.50 81 SER A C 1
ATOM 491 O O . SER A 1 81 ? -7.432 -8.122 3.730 1.00 92.50 81 SER A O 1
ATOM 493 N N . GLY A 1 82 ? -7.131 -9.599 2.095 1.00 90.12 82 GLY A N 1
ATOM 494 C CA . GLY A 1 82 ? -8.542 -9.946 2.023 1.00 90.12 82 GLY A CA 1
ATOM 495 C C . GLY A 1 82 ? -8.844 -10.908 0.908 1.00 90.12 82 GLY A C 1
ATOM 496 O O . GLY A 1 82 ? -7.933 -11.332 0.213 1.00 90.12 82 GLY A O 1
ATOM 497 N N . ALA A 1 83 ? -10.117 -11.192 0.662 1.00 90.12 83 ALA A N 1
ATOM 498 C CA . ALA A 1 83 ? -10.460 -11.741 -0.637 1.00 90.12 83 ALA A CA 1
ATOM 499 C C . ALA A 1 83 ? -9.990 -10.715 -1.702 1.00 90.12 83 ALA A C 1
ATOM 501 O O . ALA A 1 83 ? -9.201 -11.099 -2.569 1.00 90.12 83 ALA A O 1
ATOM 502 N N . TYR A 1 84 ? -10.394 -9.422 -1.522 1.00 88.81 84 TYR A N 1
ATOM 503 C CA . TYR A 1 84 ? -10.105 -8.155 -2.256 1.00 88.81 84 TYR A CA 1
ATOM 504 C C . TYR A 1 84 ? -8.710 -8.098 -2.902 1.00 88.81 84 TYR A C 1
ATOM 506 O O . TYR A 1 84 ? -8.496 -7.501 -3.952 1.00 88.81 84 TYR A O 1
ATOM 514 N N . GLY A 1 85 ? -7.726 -8.551 -2.125 1.00 90.56 85 GLY A N 1
ATOM 515 C CA . GLY A 1 85 ? -6.489 -7.794 -2.017 1.00 90.56 85 GLY A CA 1
ATOM 516 C C . GLY A 1 85 ? -6.736 -6.330 -1.616 1.00 90.56 85 GLY A C 1
ATOM 517 O O . GLY A 1 85 ? -7.820 -5.764 -1.750 1.00 90.56 85 GLY A O 1
ATOM 518 N N . GLY A 1 86 ? -5.714 -5.702 -1.059 1.00 92.75 86 GLY A N 1
ATOM 519 C CA . GLY A 1 86 ? -5.689 -4.267 -0.800 1.00 92.75 86 GLY A CA 1
ATOM 520 C C . GLY A 1 86 ? -4.915 -3.498 -1.867 1.00 92.75 86 GLY A C 1
ATOM 521 O O . GLY A 1 86 ? -4.186 -4.079 -2.679 1.00 92.75 86 GLY A O 1
ATOM 522 N N . GLN A 1 87 ? -5.000 -2.172 -1.821 1.00 94.75 87 GLN A N 1
ATOM 523 C CA . GLN A 1 87 ? -4.189 -1.294 -2.666 1.00 94.75 87 GLN A CA 1
ATOM 524 C C . GLN A 1 87 ? -2.939 -0.815 -1.916 1.00 94.75 87 GLN A C 1
ATOM 526 O O . GLN A 1 87 ? -3.044 -0.360 -0.782 1.00 94.75 87 GLN A O 1
ATOM 531 N N . GLY A 1 88 ? -1.756 -0.899 -2.521 1.00 93.88 88 GLY A N 1
ATOM 532 C CA . GLY A 1 88 ? -0.526 -0.332 -1.964 1.00 93.88 88 GLY A CA 1
ATOM 533 C C . GLY A 1 88 ? -0.483 1.192 -2.080 1.00 93.88 88 GLY A C 1
ATOM 534 O O . GLY A 1 88 ? -1.008 1.767 -3.035 1.00 93.88 88 GLY A O 1
ATOM 535 N N . GLY A 1 89 ? 0.176 1.861 -1.132 1.00 93.06 89 GLY A N 1
ATOM 536 C CA . GLY A 1 89 ? 0.544 3.270 -1.290 1.00 93.06 89 GLY A CA 1
ATOM 537 C C . GLY A 1 89 ? 1.690 3.444 -2.294 1.00 93.06 89 GLY A C 1
ATOM 538 O O . GLY A 1 89 ? 2.219 2.464 -2.809 1.00 93.06 89 GLY A O 1
ATOM 539 N N . GLY A 1 90 ? 2.110 4.679 -2.592 1.00 92.94 90 GLY A N 1
ATOM 540 C CA . GLY A 1 90 ? 3.243 4.924 -3.506 1.00 92.94 90 GLY A CA 1
ATOM 541 C C . GLY A 1 90 ? 4.499 4.142 -3.092 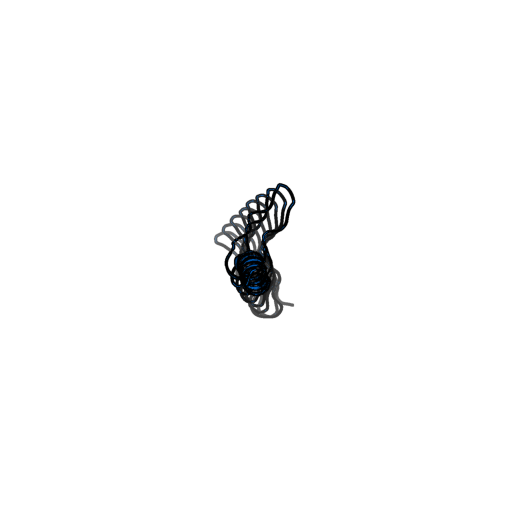1.00 92.94 90 GLY A C 1
ATOM 542 O O . GLY A 1 90 ? 4.878 4.190 -1.928 1.00 92.94 90 GLY A O 1
ATOM 543 N N . GLY A 1 91 ? 5.091 3.381 -4.015 1.00 90.50 91 GLY A N 1
ATOM 544 C CA . GLY A 1 91 ? 6.187 2.426 -3.785 1.00 90.50 91 GLY A CA 1
ATOM 545 C C . GLY A 1 91 ? 5.776 1.109 -3.105 1.00 90.50 91 GLY A C 1
ATOM 546 O O . GLY A 1 91 ? 6.524 0.135 -3.131 1.00 90.50 91 GLY A O 1
ATOM 547 N N . GLY A 1 92 ? 4.582 1.052 -2.520 1.00 93.00 92 GLY A N 1
ATOM 548 C CA . GLY A 1 92 ? 4.053 -0.093 -1.794 1.00 93.00 92 GLY A CA 1
ATOM 549 C C . GLY A 1 92 ? 3.428 -1.146 -2.704 1.00 93.00 92 GLY A C 1
ATOM 550 O O . GLY A 1 92 ? 2.758 -0.840 -3.695 1.00 93.00 92 GLY A O 1
ATOM 551 N N . LYS A 1 93 ? 3.617 -2.416 -2.334 1.00 93.38 93 LYS A N 1
ATOM 552 C CA . LYS A 1 93 ? 3.002 -3.546 -3.036 1.00 93.38 93 LYS A CA 1
ATOM 553 C C . LYS A 1 93 ? 1.497 -3.612 -2.798 1.00 93.38 93 LYS A C 1
ATOM 555 O O . LYS A 1 93 ? 1.009 -3.204 -1.743 1.00 93.38 93 LYS A O 1
ATOM 560 N N . GLY A 1 94 ? 0.773 -4.184 -3.755 1.00 92.81 94 GLY A N 1
ATOM 561 C CA . GLY A 1 94 ? -0.620 -4.568 -3.549 1.00 92.81 94 GLY A CA 1
ATOM 562 C C . GLY A 1 94 ? -0.773 -5.554 -2.391 1.00 92.81 94 GLY A C 1
ATOM 563 O O . GLY A 1 94 ? 0.169 -6.240 -1.992 1.00 92.81 94 GLY A O 1
ATOM 564 N N . GLY A 1 95 ? -1.971 -5.599 -1.829 1.00 91.38 95 GLY A N 1
ATOM 565 C CA . GLY A 1 95 ? -2.307 -6.516 -0.755 1.00 91.38 95 GLY A CA 1
ATOM 566 C C . GLY A 1 95 ? -2.556 -7.942 -1.239 1.00 91.38 95 GLY A C 1
ATOM 567 O O . GLY A 1 95 ? -2.662 -8.199 -2.437 1.00 91.38 95 GLY A O 1
ATOM 568 N N . MET A 1 96 ? -2.644 -8.873 -0.293 1.00 89.19 96 MET A N 1
ATOM 569 C CA . MET A 1 96 ? -2.842 -10.291 -0.593 1.00 89.19 96 MET A CA 1
ATOM 570 C C . MET A 1 96 ? -4.326 -10.620 -0.745 1.00 89.19 96 MET A C 1
ATOM 572 O O . MET A 1 96 ? -5.121 -10.175 0.085 1.00 89.19 96 MET A O 1
ATOM 576 N N . GLY A 1 97 ? -4.686 -11.418 -1.753 1.00 87.06 97 GLY A N 1
ATOM 577 C CA . GLY A 1 97 ? -6.053 -11.915 -1.900 1.00 87.06 97 GLY A CA 1
ATOM 578 C C . GLY A 1 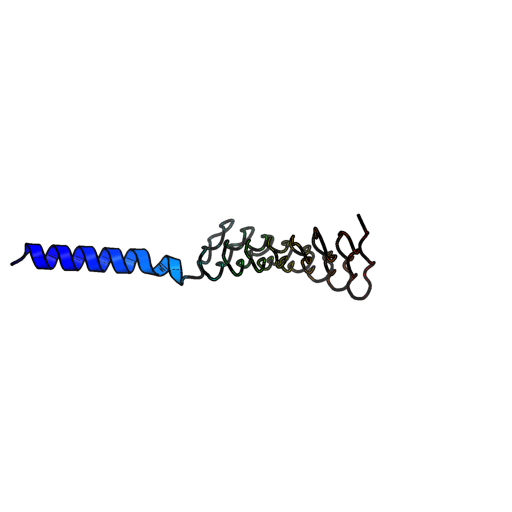97 ? -6.283 -12.882 -3.051 1.00 87.06 97 GLY A C 1
ATOM 579 O O . GLY A 1 97 ? -5.421 -13.060 -3.903 1.00 87.06 97 GLY A O 1
ATOM 580 N N . ALA A 1 98 ? -7.443 -13.536 -3.076 1.00 86.12 98 ALA A N 1
ATOM 581 C CA . ALA A 1 98 ? -7.742 -14.594 -4.047 1.00 86.12 98 ALA A CA 1
ATOM 582 C C . ALA A 1 98 ? -7.752 -14.095 -5.506 1.00 86.12 98 ALA A C 1
ATOM 584 O O . ALA A 1 98 ? -7.476 -14.858 -6.425 1.00 86.12 98 ALA A O 1
ATOM 585 N N . TYR A 1 99 ? -8.012 -12.812 -5.726 1.00 84.44 99 TYR A N 1
ATOM 586 C CA . TYR A 1 99 ? -7.996 -12.173 -7.054 1.00 84.44 99 TYR A CA 1
ATOM 587 C C . TYR A 1 99 ? -7.076 -10.951 -7.092 1.00 84.44 99 TYR A C 1
ATOM 589 O O . TYR A 1 99 ? -7.188 -10.101 -7.972 1.00 84.44 99 TYR A O 1
ATOM 597 N N . GLY A 1 100 ? -6.139 -10.911 -6.145 1.00 85.12 100 GLY A N 1
ATOM 598 C CA . GLY A 1 100 ? -4.992 -10.024 -6.174 1.00 85.12 100 GLY A CA 1
ATOM 599 C C . GLY A 1 100 ? -5.267 -8.582 -5.766 1.00 85.12 100 GLY A C 1
ATOM 600 O O . GLY A 1 100 ? -6.336 -8.021 -5.969 1.00 85.12 100 GLY A O 1
ATOM 601 N N . GLY A 1 101 ? -4.248 -7.964 -5.173 1.00 89.31 101 GLY A N 1
ATOM 602 C CA . GLY A 1 101 ? -4.251 -6.539 -4.855 1.00 89.31 101 GLY A CA 1
ATOM 603 C C . GLY A 1 101 ? -3.702 -5.680 -5.992 1.00 89.31 101 GLY A C 1
ATOM 604 O O . GLY A 1 101 ? -3.219 -6.177 -7.010 1.00 89.31 101 GLY A O 1
ATOM 605 N N . GLN A 1 102 ? -3.690 -4.364 -5.790 1.00 92.31 102 GLN A N 1
ATOM 606 C CA . GLN A 1 102 ? -3.077 -3.427 -6.734 1.00 92.31 102 GLN A CA 1
ATOM 607 C C . GLN A 1 102 ? -1.902 -2.685 -6.094 1.00 92.31 102 GLN A C 1
ATOM 609 O O . GLN A 1 102 ? -2.046 -2.114 -5.018 1.00 92.31 102 GLN A O 1
ATOM 614 N N . GLY A 1 103 ? -0.741 -2.669 -6.747 1.00 93.06 103 GLY A N 1
ATOM 615 C CA . GLY A 1 103 ? 0.405 -1.862 -6.324 1.00 93.06 103 GLY A CA 1
ATOM 616 C C . GLY A 1 103 ? 0.156 -0.361 -6.470 1.00 93.06 103 GLY A C 1
ATOM 617 O O . GLY A 1 103 ? -0.553 0.079 -7.379 1.00 93.06 103 GLY A O 1
ATOM 618 N N . GLY A 1 104 ? 0.760 0.442 -5.595 1.00 93.69 104 GLY A N 1
ATOM 619 C CA . GLY A 1 104 ? 0.829 1.889 -5.806 1.00 93.69 104 GLY A CA 1
ATOM 620 C C . GLY A 1 104 ? 1.853 2.247 -6.886 1.00 93.69 104 GLY A C 1
ATOM 621 O O . GLY A 1 104 ? 2.542 1.380 -7.413 1.00 93.69 104 GLY A O 1
ATOM 622 N N . GLN A 1 105 ? 1.987 3.526 -7.244 1.00 93.50 105 GLN A N 1
ATOM 623 C CA . GLN A 1 105 ? 2.979 3.965 -8.240 1.00 93.50 105 GLN A CA 1
ATOM 624 C C . GLN A 1 105 ? 4.395 3.480 -7.879 1.00 93.50 105 GLN A C 1
ATOM 626 O O . GLN A 1 105 ? 4.832 3.678 -6.751 1.00 93.50 105 GLN A O 1
ATOM 631 N N . GLY A 1 106 ? 5.093 2.831 -8.813 1.00 90.69 106 GLY A N 1
ATOM 632 C CA . GLY A 1 106 ? 6.392 2.174 -8.602 1.00 90.69 106 GLY A CA 1
ATOM 633 C C . GLY A 1 106 ? 6.338 0.883 -7.772 1.00 90.69 106 GLY A C 1
ATOM 634 O O . GLY A 1 106 ? 7.327 0.163 -7.695 1.00 90.69 106 GLY A O 1
ATOM 635 N N . GLY A 1 107 ? 5.195 0.568 -7.163 1.00 91.38 107 GLY A N 1
ATOM 636 C CA . GLY A 1 107 ? 4.966 -0.623 -6.357 1.00 91.38 107 GLY A CA 1
ATOM 637 C C . GLY A 1 107 ? 4.450 -1.799 -7.184 1.00 91.38 107 GLY A C 1
ATOM 638 O O . GLY A 1 107 ? 3.630 -1.643 -8.094 1.00 91.38 107 GLY A O 1
ATOM 639 N N . GLY A 1 108 ? 4.925 -2.999 -6.854 1.00 91.19 108 GLY A N 1
ATOM 640 C CA . GLY A 1 108 ? 4.496 -4.231 -7.516 1.00 91.19 108 GLY A CA 1
ATOM 641 C C . GLY A 1 108 ? 3.075 -4.665 -7.143 1.00 91.19 108 GLY A C 1
ATOM 642 O O . GLY A 1 108 ? 2.507 -4.218 -6.144 1.00 91.19 108 GLY A O 1
ATOM 643 N N . GLY A 1 109 ? 2.497 -5.578 -7.918 1.00 85.38 109 GLY A N 1
ATOM 644 C CA . GLY A 1 109 ? 1.267 -6.260 -7.526 1.00 85.38 109 GLY A CA 1
ATOM 645 C C . GLY A 1 109 ? 1.453 -7.056 -6.228 1.00 85.38 109 GLY A C 1
ATOM 646 O O . GLY A 1 109 ? 2.567 -7.431 -5.860 1.00 85.38 109 GLY A O 1
ATOM 647 N N . GLY A 1 110 ? 0.356 -7.281 -5.504 1.00 80.44 110 GLY A N 1
ATOM 648 C CA . GLY A 1 110 ? 0.355 -8.148 -4.324 1.00 80.44 110 GLY A CA 1
ATOM 649 C C . GLY A 1 110 ? 0.517 -9.632 -4.656 1.00 80.44 110 GLY A C 1
ATOM 650 O O . GLY A 1 110 ? 0.618 -10.023 -5.819 1.00 80.44 110 GLY A O 1
ATOM 651 N N . SER A 1 111 ? 0.487 -10.483 -3.639 1.00 71.62 111 SER A N 1
ATOM 652 C CA . SER A 1 111 ? 0.457 -11.937 -3.839 1.00 71.62 111 SER A CA 1
ATOM 653 C C . SER A 1 111 ? -0.988 -12.410 -3.974 1.00 71.62 111 SER A C 1
ATOM 655 O O . SER A 1 111 ? -1.805 -12.109 -3.104 1.00 71.62 111 SER A O 1
ATOM 657 N N . ALA A 1 112 ? -1.311 -13.137 -5.043 1.00 67.81 112 ALA A N 1
ATOM 658 C CA . ALA A 1 112 ? -2.635 -13.715 -5.227 1.00 67.81 112 ALA A CA 1
ATOM 659 C C . ALA A 1 112 ? -2.588 -15.241 -5.224 1.00 67.81 112 ALA A C 1
ATOM 661 O O . ALA A 1 112 ? -1.696 -15.832 -5.821 1.00 67.81 112 ALA A O 1
ATOM 662 N N . ALA A 1 113 ? -3.568 -15.873 -4.575 1.00 63.59 113 ALA A N 1
ATOM 663 C CA . ALA A 1 113 ? -3.760 -17.324 -4.661 1.00 63.59 113 ALA A CA 1
ATOM 664 C C . ALA A 1 113 ? -4.511 -17.749 -5.941 1.00 63.59 113 ALA A C 1
ATOM 666 O O . ALA A 1 113 ? -4.569 -18.932 -6.240 1.00 63.59 113 ALA A O 1
ATOM 667 N N . GLY A 1 114 ? -5.099 -16.796 -6.675 1.00 68.56 114 GLY A N 1
ATOM 668 C CA . GLY A 1 114 ? -5.824 -17.025 -7.927 1.00 68.56 114 GLY A CA 1
ATOM 669 C C . GLY A 1 114 ? -5.400 -16.028 -9.007 1.00 68.56 114 GLY A C 1
ATOM 670 O O . GLY A 1 114 ? -4.271 -16.093 -9.492 1.00 68.56 114 GLY A O 1
ATOM 671 N N . TYR A 1 115 ? -6.289 -15.109 -9.409 1.00 67.44 115 TYR A N 1
ATOM 672 C CA . TYR A 1 115 ? -6.005 -14.108 -10.454 1.00 67.44 115 TYR A CA 1
ATOM 673 C C . TYR A 1 115 ? -4.873 -13.173 -10.021 1.00 67.44 115 TYR A C 1
ATOM 675 O O . TYR A 1 115 ? -4.935 -12.583 -8.942 1.00 67.44 115 TYR A O 1
ATOM 683 N N . GLY A 1 116 ? -3.817 -13.068 -10.832 1.00 65.88 116 GLY A N 1
ATOM 684 C CA . GLY A 1 116 ? -2.610 -12.348 -10.444 1.00 65.88 116 GLY A CA 1
ATOM 685 C C . GLY A 1 116 ? -2.835 -10.846 -10.267 1.00 65.88 116 GLY A C 1
ATOM 686 O O . GLY A 1 116 ? -3.564 -10.191 -11.009 1.00 65.88 116 GLY A O 1
ATOM 687 N N . SER A 1 117 ? -2.169 -10.291 -9.261 1.00 84.50 117 SER A N 1
ATOM 688 C CA . SER A 1 117 ? -2.297 -8.892 -8.854 1.00 84.50 117 SER A CA 1
ATOM 689 C C . SER A 1 117 ? -1.748 -7.905 -9.889 1.00 84.50 117 SER A C 1
ATOM 691 O O . SER A 1 117 ? -0.777 -8.193 -10.593 1.00 84.50 117 SER A O 1
ATOM 693 N N . LYS A 1 118 ? -2.287 -6.682 -9.913 1.00 90.25 118 LYS A N 1
ATOM 694 C CA . LYS A 1 118 ? -1.833 -5.625 -10.830 1.00 90.25 118 LYS A CA 1
ATOM 695 C C . LYS A 1 118 ? -0.742 -4.746 -10.209 1.00 90.25 118 LYS A C 1
ATOM 697 O O . LYS A 1 118 ? -0.902 -4.257 -9.093 1.00 90.25 118 LYS A O 1
ATOM 702 N N . GLY A 1 119 ? 0.343 -4.492 -10.936 1.00 91.44 119 GLY A N 1
ATOM 703 C CA . GLY A 1 119 ? 1.352 -3.494 -10.565 1.00 91.44 119 GLY A CA 1
ATOM 704 C C . GLY A 1 119 ? 0.850 -2.058 -10.736 1.00 91.44 119 GLY A C 1
ATOM 705 O O . GLY A 1 119 ? 0.017 -1.773 -11.602 1.00 91.44 119 GLY A O 1
ATOM 706 N N . GLY A 1 120 ? 1.352 -1.122 -9.930 1.00 92.12 120 GLY A N 1
ATOM 707 C CA . GLY A 1 1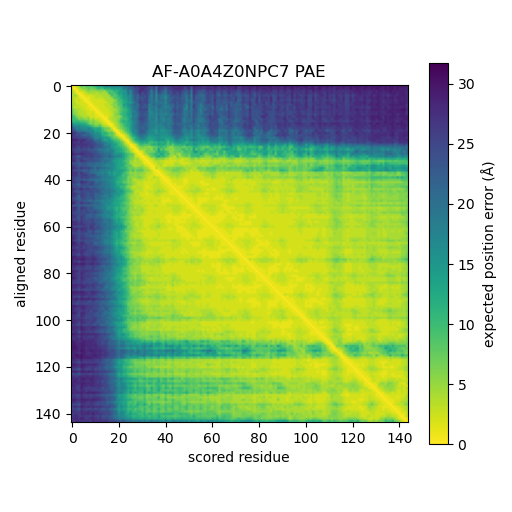20 ? 1.145 0.302 -10.210 1.00 92.12 120 GLY A CA 1
ATOM 708 C C . GLY A 1 120 ? 2.027 0.778 -11.366 1.00 92.12 120 GLY A C 1
ATOM 709 O O . GLY A 1 120 ? 2.854 0.026 -11.871 1.00 92.12 120 GLY A O 1
ATOM 710 N N . LYS A 1 121 ? 1.882 2.030 -11.821 1.00 92.44 121 LYS A N 1
ATOM 711 C CA . LYS A 1 121 ? 2.710 2.584 -12.918 1.00 92.44 121 LYS A CA 1
ATOM 712 C C . LYS A 1 121 ? 4.208 2.396 -12.625 1.00 92.44 121 LYS A C 1
ATOM 714 O O . LYS A 1 121 ? 4.655 2.808 -11.560 1.00 92.44 121 LYS A O 1
ATOM 719 N N . GLY A 1 122 ? 4.956 1.799 -13.554 1.00 90.12 122 GLY A N 1
ATOM 720 C CA . GLY A 1 122 ? 6.371 1.429 -13.393 1.00 90.12 122 GLY A CA 1
ATOM 721 C C . GLY A 1 122 ? 6.637 0.233 -12.465 1.00 90.12 122 GLY A C 1
ATOM 722 O O . GLY A 1 122 ? 7.782 -0.172 -12.317 1.00 90.12 122 GLY A O 1
ATOM 723 N N . GLY A 1 123 ? 5.605 -0.333 -11.836 1.00 92.56 123 GLY A N 1
ATOM 724 C CA . GLY A 1 123 ? 5.686 -1.502 -10.967 1.00 92.56 123 GLY A CA 1
ATOM 725 C C . GLY A 1 123 ? 5.319 -2.794 -11.696 1.00 92.56 123 GLY A C 1
ATOM 726 O O . GLY A 1 123 ? 4.440 -2.814 -12.564 1.00 92.56 123 GLY A O 1
ATOM 727 N N . ALA A 1 124 ? 5.985 -3.887 -11.325 1.00 92.38 124 ALA A N 1
ATOM 728 C CA . ALA A 1 124 ? 5.733 -5.212 -11.885 1.00 92.38 124 ALA A CA 1
ATOM 729 C C . ALA A 1 124 ? 4.374 -5.789 -11.450 1.00 92.38 124 ALA A C 1
ATOM 731 O O . ALA A 1 124 ? 3.843 -5.442 -10.392 1.00 92.38 124 ALA A O 1
ATOM 732 N N . GLY A 1 125 ? 3.819 -6.695 -12.251 1.00 89.44 125 GLY A N 1
ATOM 733 C CA . GLY A 1 125 ? 2.663 -7.503 -11.877 1.00 89.44 125 GLY A CA 1
ATOM 734 C C . GLY A 1 125 ? 2.979 -8.387 -10.674 1.00 89.44 125 GLY A C 1
ATOM 735 O O . GLY A 1 125 ? 4.134 -8.711 -10.407 1.00 89.44 125 GLY A O 1
ATOM 736 N N . GLY A 1 126 ? 1.952 -8.740 -9.907 1.00 85.25 126 GLY A N 1
ATOM 737 C CA . GLY A 1 126 ? 2.120 -9.667 -8.795 1.00 85.25 126 GLY A CA 1
ATOM 738 C C . GLY A 1 126 ? 2.042 -11.122 -9.236 1.00 85.25 126 GLY A C 1
ATOM 739 O O . GLY A 1 126 ? 1.651 -11.446 -10.351 1.00 85.25 126 GLY A O 1
ATOM 740 N N . ASN A 1 127 ? 2.401 -12.005 -8.324 1.00 80.00 127 ASN A N 1
ATOM 741 C CA . ASN A 1 127 ? 2.496 -13.436 -8.564 1.00 80.00 127 ASN A CA 1
ATOM 742 C C . ASN A 1 127 ? 1.158 -14.133 -8.267 1.00 80.00 127 ASN A C 1
ATOM 744 O O . ASN A 1 127 ? 0.488 -13.751 -7.302 1.00 80.00 127 ASN A O 1
ATOM 748 N N . GLY A 1 128 ? 0.782 -15.141 -9.062 1.00 76.00 128 GLY A N 1
ATOM 749 C CA . GLY A 1 128 ? -0.419 -15.961 -8.834 1.00 76.00 128 GLY A CA 1
ATOM 750 C C . GLY A 1 128 ? -0.658 -16.999 -9.933 1.00 76.00 128 GLY A C 1
ATOM 751 O O . GLY A 1 128 ? 0.081 -17.031 -10.912 1.00 76.00 128 GLY A O 1
ATOM 752 N N . SER A 1 129 ? -1.712 -17.807 -9.809 1.00 80.25 129 SER A N 1
ATOM 753 C CA . SER A 1 129 ? -1.989 -18.957 -10.694 1.00 80.25 129 SER A CA 1
ATOM 754 C C . SER A 1 129 ? -2.216 -18.609 -12.166 1.00 80.25 129 SER A C 1
ATOM 756 O O . SER A 1 129 ? -2.119 -19.476 -13.026 1.00 80.25 129 SER A O 1
ATOM 758 N N . TYR A 1 130 ? -2.505 -17.344 -12.472 1.00 80.56 130 TYR A N 1
ATOM 759 C CA . TYR A 1 130 ? -2.660 -16.853 -13.847 1.00 80.56 130 TYR A CA 1
ATOM 760 C C . TYR A 1 130 ? -1.618 -15.789 -14.226 1.00 80.56 130 TYR A C 1
ATOM 762 O O . TYR A 1 130 ? -1.680 -15.238 -15.322 1.00 80.56 130 TYR A O 1
ATOM 770 N N . GLY A 1 131 ? -0.670 -15.480 -13.332 1.00 79.81 131 GLY A N 1
ATOM 771 C CA . GLY A 1 131 ? 0.248 -14.351 -13.488 1.00 79.81 131 GLY A CA 1
ATOM 772 C C . GLY A 1 131 ? -0.452 -12.995 -13.336 1.00 79.81 131 GLY A C 1
ATOM 773 O O . GLY A 1 131 ? -1.656 -12.850 -13.549 1.00 79.81 131 GLY A O 1
ATOM 774 N N . GLY A 1 132 ? 0.288 -11.986 -12.879 1.00 86.69 132 GLY A N 1
ATOM 775 C CA . GLY A 1 132 ? -0.228 -10.629 -12.683 1.00 86.69 132 GLY A CA 1
ATOM 776 C C . GLY A 1 132 ? 0.077 -9.697 -13.846 1.00 86.69 132 GLY A C 1
ATOM 777 O O . GLY A 1 132 ? 0.997 -9.914 -14.630 1.00 86.69 132 GLY A O 1
ATOM 778 N N . VAL A 1 133 ? -0.659 -8.594 -13.934 1.00 89.69 133 VAL A N 1
ATOM 779 C CA . VAL A 1 133 ? -0.444 -7.584 -14.980 1.00 89.69 133 VAL A CA 1
ATOM 780 C C . VAL A 1 133 ? 0.462 -6.473 -14.453 1.00 89.69 133 VAL A C 1
ATOM 782 O O . VAL A 1 133 ? 0.183 -5.883 -13.408 1.00 89.69 133 VAL A O 1
ATOM 785 N N . GLY A 1 134 ? 1.540 -6.158 -15.173 1.00 90.81 134 GLY A N 1
ATOM 786 C CA . GLY A 1 134 ? 2.379 -4.993 -14.880 1.00 90.81 134 GLY A CA 1
ATOM 787 C C . GLY A 1 134 ? 1.623 -3.678 -15.039 1.00 90.81 134 GLY A C 1
ATOM 788 O O . GLY A 1 134 ? 0.692 -3.570 -15.839 1.00 90.81 134 GLY A O 1
ATOM 789 N N . GLY A 1 135 ? 2.006 -2.647 -14.288 1.00 91.62 135 GLY A N 1
ATOM 790 C CA . GLY A 1 135 ? 1.534 -1.301 -14.607 1.00 91.62 135 GLY A CA 1
ATOM 791 C C . GLY A 1 135 ? 2.166 -0.783 -15.900 1.00 91.62 135 GLY A C 1
ATOM 792 O O . GLY A 1 135 ? 3.064 -1.403 -16.460 1.00 91.62 135 GLY A O 1
ATOM 793 N N . ALA A 1 136 ? 1.740 0.388 -16.378 1.00 90.81 136 ALA A N 1
ATOM 794 C CA . ALA A 1 136 ? 2.372 1.011 -17.543 1.00 90.81 136 ALA A CA 1
ATOM 795 C C . ALA A 1 136 ? 3.890 1.169 -17.319 1.00 90.81 136 ALA A C 1
ATOM 797 O O . ALA A 1 136 ? 4.297 1.780 -16.327 1.00 90.81 136 ALA A O 1
ATOM 798 N N . GLY A 1 137 ? 4.702 0.602 -18.217 1.00 88.31 137 GLY A N 1
ATOM 799 C CA . GLY A 1 137 ? 6.166 0.548 -18.101 1.00 88.31 137 GLY A CA 1
ATOM 800 C C . GLY A 1 137 ? 6.714 -0.506 -17.126 1.00 88.31 137 GLY A C 1
ATOM 801 O O . GLY A 1 137 ? 7.915 -0.528 -16.890 1.00 88.31 137 GLY A O 1
ATOM 802 N N . GLY A 1 138 ? 5.861 -1.352 -16.543 1.00 90.69 138 GLY A N 1
ATOM 803 C CA . GLY A 1 138 ? 6.234 -2.455 -15.658 1.00 90.69 138 GLY A CA 1
ATOM 804 C C . GLY A 1 138 ? 6.070 -3.822 -16.328 1.00 90.69 138 GLY A C 1
ATOM 805 O O . GLY A 1 138 ? 5.261 -3.994 -17.238 1.00 90.69 138 GLY A O 1
ATOM 806 N N . GLN A 1 139 ? 6.838 -4.806 -15.863 1.00 90.12 139 GLN A N 1
ATOM 807 C CA . GLN A 1 139 ? 6.783 -6.188 -16.354 1.00 90.12 139 GLN A CA 1
ATOM 808 C C . GLN A 1 139 ? 5.547 -6.937 -15.832 1.00 90.12 139 GLN A C 1
ATOM 810 O O . GLN A 1 139 ? 5.002 -6.589 -14.784 1.00 90.12 139 GLN A O 1
ATOM 815 N N . GLY A 1 140 ? 5.119 -7.983 -16.543 1.00 88.62 140 GLY A N 1
ATOM 816 C CA . GLY A 1 140 ? 4.121 -8.934 -16.042 1.00 88.62 140 GLY A CA 1
ATOM 817 C C . GLY A 1 140 ? 4.616 -9.702 -14.811 1.00 88.62 140 GLY A C 1
ATOM 818 O O . GLY A 1 140 ? 5.813 -9.762 -14.544 1.00 88.62 140 GLY A O 1
ATOM 819 N N . GLY A 1 141 ? 3.680 -10.251 -14.044 1.00 86.12 141 GLY A N 1
ATOM 820 C CA . GLY A 1 141 ? 3.954 -11.124 -12.908 1.00 86.12 141 GLY A CA 1
ATOM 821 C C . GLY A 1 141 ? 4.008 -12.592 -13.325 1.00 86.12 141 GLY A C 1
ATOM 822 O O . GLY A 1 141 ? 3.445 -12.980 -14.347 1.00 86.12 141 GLY A O 1
ATOM 823 N N . ASN A 1 142 ? 4.666 -13.411 -12.514 1.00 82.50 142 ASN A N 1
ATOM 824 C CA . ASN A 1 142 ? 4.902 -14.819 -12.823 1.00 82.50 142 ASN A CA 1
ATOM 825 C C . ASN A 1 142 ? 3.710 -15.715 -12.448 1.00 82.50 142 ASN A C 1
ATOM 827 O O . ASN A 1 142 ? 2.943 -15.401 -11.529 1.00 82.50 142 ASN A O 1
ATOM 831 N N . VAL A 1 143 ? 3.614 -16.849 -13.145 1.00 81.56 143 VAL A N 1
ATOM 832 C CA . VAL A 1 143 ? 2.654 -17.934 -12.895 1.00 81.56 143 VAL A CA 1
ATOM 833 C C . VAL A 1 143 ? 3.277 -18.965 -11.949 1.00 81.56 143 VAL A C 1
ATOM 835 O O . VAL A 1 143 ? 4.436 -19.332 -12.150 1.00 81.56 143 VAL A O 1
ATOM 838 N N . TYR A 1 144 ? 2.521 -19.421 -10.945 1.00 71.06 144 TYR A N 1
ATOM 839 C CA . TYR A 1 144 ? 2.921 -20.472 -9.995 1.00 71.06 144 TYR A CA 1
ATOM 840 C C . TYR A 1 144 ? 1.768 -21.427 -9.718 1.00 71.06 144 TYR A C 1
ATOM 842 O O . TYR A 1 144 ? 0.626 -20.925 -9.578 1.00 71.06 144 TYR A O 1
#

Secondary structure (DSSP, 8-state):
-HHHHHHHHHHHHHHHHHGGGGT--PBPPTTPPPP-EEE--B--TTPPPPPEEEPPPP-TTPPPPPBSBPPPP-TTPPPPPBSS-PBP-TTPPPPPBTT--B--TTPPP--BSSSPPBP-TTPPPPPBTT-PPP-TT-PPPPB-

Sequence (144 aa):
MLKKTLVAIVAAVALTAAAPQAFAQGIAGGGGMGGGGHYGGYGGQGGGGGDAWKGGRGGKGGKGGSGYYGGAGGGGGGGGSGAYGGQGGGGGKGGMGAYGGQGGQGGGGGSAAGYGSKGGKGGAGGNGSYGGVGGAGGQGGNVY

Foldseek 3Di:
DVVVVVVVVVVVVVVVVPPCLAPDQAEDDAQEETGEHQDWHEYHHCHETGAHQQWGEYAAVYETGEHCQWGEYHAVYETGEHLNFGEYHAQYETGEHQQWGEYHHVYETYEHQHNWGEYDACYETGEYQNWGHYHNVYYIGDHD

pLDDT: mean 81.37, std 14.76, range [41.28, 95.0]